Protein AF-A0A923YN97-F1 (afdb_monomer_lite)

Foldseek 3Di:
DDDFFFDPVQLVVCLVAPPPHDDDTDTDCLPPPCLDLVVVLVLLVPDDPVQKDKAAQPDPDPDDPVRTDDQPDDPSVCSVCQQPSNMKIKRWQSCVPPVVVVVLCSNVVSNCVSCCVPPHDPPDSIDMDIGHYPPRDDDDDDDPDRDDDDDRDDDDDDDDD

Sequence (161 aa):
MGPQVFTPDAQTALAEAYPATAIRLTHRLTSHPLLDLDALVGLAATLPAEAVEYNPGKLPIGIAPADVPAPELGVAETIRSIEHAGAWMVLKRIESHPDYAQLLDAILDEIAAIVTPRTGAMLRREGFIFISSPGSVTPFHFDPEHNILLQVRGTKTMTVF

Structure (mmCIF, N/CA/C/O backbone):
data_AF-A0A923YN97-F1
#
_entry.id   AF-A0A923YN97-F1
#
loop_
_atom_site.group_PDB
_atom_site.id
_atom_site.type_symbol
_atom_site.label_atom_id
_atom_site.label_alt_id
_atom_site.label_comp_id
_atom_site.label_asym_id
_atom_site.label_entity_id
_atom_site.label_seq_id
_atom_site.pdbx_PDB_ins_code
_atom_site.Cartn_x
_atom_site.Cartn_y
_atom_site.Cartn_z
_atom_site.occupancy
_atom_site.B_iso_or_equiv
_atom_site.auth_seq_id
_atom_site.auth_comp_id
_atom_site.auth_asym_id
_atom_site.auth_atom_id
_atom_site.pdbx_PDB_model_num
ATOM 1 N N . MET A 1 1 ? -4.309 -20.180 10.151 1.00 45.50 1 MET A N 1
ATOM 2 C CA . MET A 1 1 ? -4.100 -18.871 10.802 1.00 45.50 1 MET A CA 1
ATOM 3 C C . MET A 1 1 ? -2.674 -18.450 10.512 1.00 45.50 1 MET A C 1
ATOM 5 O O . MET A 1 1 ? -1.766 -19.172 10.905 1.00 45.50 1 MET A O 1
ATOM 9 N N . GLY A 1 2 ? -2.493 -17.386 9.728 1.00 61.03 2 GLY A N 1
ATOM 10 C CA . GLY A 1 2 ? -1.172 -16.802 9.479 1.00 61.03 2 GLY A CA 1
ATOM 11 C C . GLY A 1 2 ? -0.631 -16.082 10.723 1.00 61.03 2 GLY A C 1
ATOM 12 O O . GLY A 1 2 ? -1.359 -15.946 11.709 1.00 61.03 2 GLY A O 1
ATOM 13 N N . PRO A 1 3 ? 0.642 -15.656 10.713 1.00 75.44 3 PRO A N 1
ATOM 14 C CA . PRO A 1 3 ? 1.207 -14.859 11.796 1.00 75.44 3 PRO A CA 1
ATOM 15 C C . PRO A 1 3 ? 0.487 -13.509 11.916 1.00 75.44 3 PRO A C 1
ATOM 17 O O . PRO A 1 3 ? 0.133 -12.904 10.908 1.00 75.44 3 PRO A O 1
ATOM 20 N N . GLN A 1 4 ? 0.312 -13.035 13.152 1.00 88.94 4 GLN A N 1
ATOM 21 C CA . GLN A 1 4 ? -0.336 -11.756 13.447 1.00 88.94 4 GLN A CA 1
ATOM 22 C C . GLN A 1 4 ? 0.433 -10.578 12.822 1.00 88.94 4 GLN A C 1
ATOM 24 O O . GLN A 1 4 ? 1.620 -10.371 13.115 1.00 88.94 4 GLN A O 1
ATOM 29 N N . VAL A 1 5 ? -0.258 -9.782 12.012 1.00 95.50 5 VAL A N 1
ATOM 30 C CA . VAL A 1 5 ? 0.254 -8.631 11.271 1.0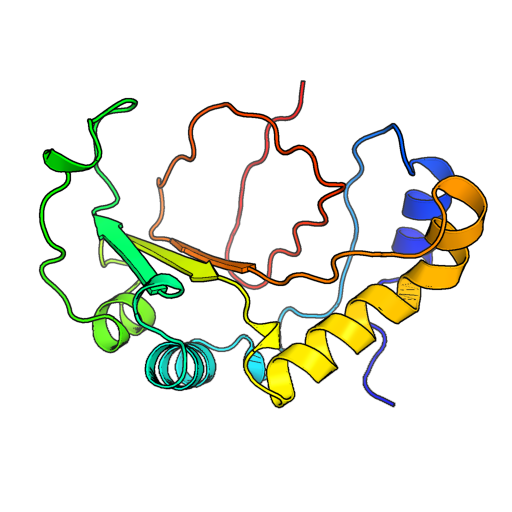0 95.50 5 VAL A CA 1
ATOM 31 C C . VAL A 1 5 ? 0.593 -7.486 12.210 1.00 95.50 5 VAL A C 1
ATOM 33 O O . VAL A 1 5 ? 1.738 -7.032 12.201 1.00 95.50 5 VAL A O 1
ATOM 36 N N . PHE A 1 6 ? -0.355 -7.028 13.026 1.00 97.19 6 PHE A N 1
ATOM 37 C CA . PHE A 1 6 ? -0.149 -5.903 13.938 1.00 97.19 6 PHE A CA 1
ATOM 38 C C . PHE A 1 6 ? 0.396 -6.376 15.288 1.00 97.19 6 PHE A C 1
ATOM 40 O O . PHE A 1 6 ? 0.041 -7.437 15.803 1.00 97.19 6 PHE A O 1
ATOM 47 N N . THR A 1 7 ? 1.294 -5.600 15.897 1.00 96.50 7 THR A N 1
ATOM 48 C CA . THR A 1 7 ? 1.705 -5.876 17.282 1.00 96.50 7 THR A CA 1
ATOM 49 C C . THR A 1 7 ? 0.568 -5.521 18.253 1.00 96.50 7 THR A C 1
ATOM 51 O O . THR A 1 7 ? -0.255 -4.664 17.928 1.00 96.50 7 THR A O 1
ATOM 54 N N . PRO A 1 8 ? 0.514 -6.123 19.458 1.00 96.12 8 PRO A N 1
ATOM 55 C CA . PRO A 1 8 ? -0.447 -5.710 20.484 1.00 96.12 8 PRO A CA 1
ATOM 56 C C . PRO A 1 8 ? -0.405 -4.200 20.766 1.00 96.12 8 PRO A C 1
ATOM 58 O O . PRO A 1 8 ? -1.445 -3.551 20.767 1.00 96.12 8 PRO A O 1
ATOM 61 N N . ASP A 1 9 ? 0.794 -3.620 20.881 1.00 97.31 9 ASP A N 1
ATOM 62 C CA . ASP A 1 9 ? 0.963 -2.175 21.090 1.00 97.31 9 ASP A CA 1
ATOM 63 C C . ASP A 1 9 ? 0.426 -1.342 19.917 1.00 97.31 9 ASP A C 1
ATOM 65 O O . ASP A 1 9 ? -0.143 -0.274 20.130 1.00 97.31 9 ASP A O 1
ATOM 69 N N . ALA A 1 10 ? 0.552 -1.831 18.677 1.00 97.62 10 ALA A N 1
ATOM 70 C CA . ALA A 1 10 ? -0.018 -1.161 17.511 1.00 97.62 10 ALA A CA 1
ATOM 71 C C . ALA A 1 10 ? -1.553 -1.187 17.535 1.00 97.62 10 ALA A C 1
ATOM 73 O O . ALA A 1 10 ? -2.178 -0.186 17.195 1.00 97.62 10 ALA A O 1
ATOM 74 N N . GLN A 1 11 ? -2.168 -2.292 17.967 1.00 97.56 11 GLN A N 1
ATOM 75 C CA . GLN A 1 11 ? -3.624 -2.365 18.127 1.00 97.56 11 GLN A CA 1
ATOM 76 C C . GLN A 1 11 ? -4.122 -1.429 19.238 1.00 97.56 11 GLN A C 1
ATOM 78 O O . GLN A 1 11 ? -5.117 -0.733 19.042 1.00 97.56 11 GLN A O 1
ATOM 83 N N . THR A 1 12 ? -3.406 -1.341 20.363 1.00 97.88 12 THR A N 1
ATOM 84 C CA . THR A 1 12 ? -3.706 -0.373 21.431 1.00 97.88 12 THR A CA 1
ATOM 85 C C . THR A 1 12 ? -3.613 1.065 20.918 1.00 97.88 12 THR A C 1
ATOM 87 O O . THR A 1 12 ? -4.573 1.821 21.045 1.00 97.88 12 THR A O 1
ATOM 90 N N . ALA A 1 13 ? -2.510 1.424 20.252 1.00 97.69 13 ALA A N 1
ATOM 91 C CA . ALA A 1 13 ? -2.320 2.761 19.687 1.00 97.69 13 ALA A CA 1
ATOM 92 C C . ALA A 1 13 ? -3.392 3.112 18.639 1.00 97.69 13 ALA A C 1
ATOM 94 O O . ALA A 1 13 ? -3.898 4.234 18.609 1.00 97.69 13 ALA A O 1
ATOM 95 N N . LEU A 1 14 ? -3.788 2.145 17.801 1.00 97.88 14 LEU A N 1
ATOM 96 C CA . LEU A 1 14 ? -4.881 2.327 16.848 1.00 97.88 14 LEU A CA 1
ATOM 97 C C . LEU A 1 14 ? -6.216 2.576 17.562 1.00 97.88 14 LEU A C 1
ATOM 99 O O . LEU A 1 14 ? -6.975 3.445 17.143 1.00 97.88 14 LEU A O 1
ATOM 103 N N . ALA A 1 15 ? -6.510 1.844 18.639 1.00 97.75 15 ALA A N 1
ATOM 104 C CA . ALA A 1 15 ? -7.752 2.002 19.390 1.00 97.75 15 ALA A CA 1
ATOM 105 C C . ALA A 1 15 ? -7.892 3.377 20.063 1.00 97.75 15 ALA A C 1
ATOM 107 O O . ALA A 1 15 ? -9.020 3.851 20.231 1.00 97.75 15 ALA A O 1
ATOM 108 N N . GLU A 1 16 ? -6.774 4.006 20.425 1.00 97.25 16 GLU A N 1
ATOM 109 C CA . GLU A 1 16 ? -6.729 5.358 20.991 1.00 97.25 16 GLU A CA 1
ATOM 110 C C . GLU A 1 16 ? -6.855 6.453 19.919 1.00 97.25 16 GLU A C 1
ATOM 112 O O . GLU A 1 16 ? -7.499 7.472 20.159 1.00 97.25 16 GLU A O 1
ATOM 117 N N . ALA A 1 17 ? -6.267 6.248 18.736 1.00 96.88 17 ALA A N 1
ATOM 118 C CA . ALA A 1 17 ? -6.173 7.273 17.694 1.00 96.88 17 ALA A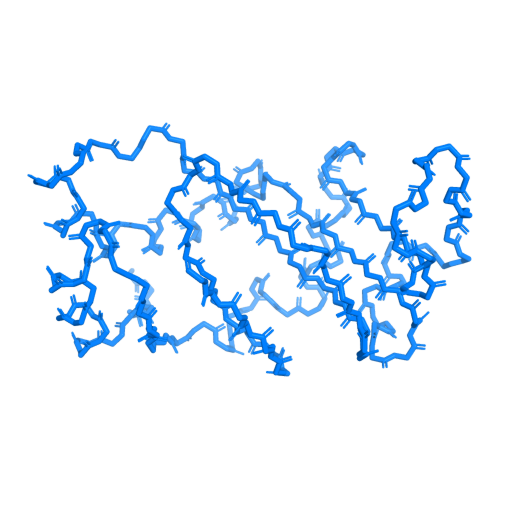 CA 1
ATOM 119 C C . ALA A 1 17 ? -7.330 7.256 16.674 1.00 96.88 17 ALA A C 1
ATOM 121 O O . ALA A 1 17 ? -7.703 8.299 16.130 1.00 96.88 17 ALA A O 1
ATOM 122 N N . TYR A 1 18 ? -7.902 6.083 16.389 1.00 96.75 18 TYR A N 1
ATOM 123 C CA . TYR A 1 18 ? -8.933 5.924 15.364 1.00 96.75 18 TYR A CA 1
ATOM 124 C C . TYR A 1 18 ? -10.280 6.539 15.799 1.00 96.75 18 TYR A C 1
ATOM 126 O O . TYR A 1 18 ? -10.715 6.295 16.928 1.00 96.75 18 TYR A O 1
ATOM 134 N N . PRO A 1 19 ? -11.011 7.255 14.917 1.00 95.38 19 PRO A N 1
ATOM 135 C CA . PRO A 1 19 ? -10.725 7.481 13.492 1.00 95.38 19 PRO A CA 1
ATOM 136 C C . PRO A 1 19 ? -10.005 8.801 13.159 1.00 95.38 19 PRO A C 1
ATOM 138 O O . PRO A 1 19 ? -9.713 9.044 11.994 1.00 95.38 19 PRO A O 1
ATOM 141 N N . ALA A 1 20 ? -9.768 9.679 14.135 1.00 93.12 20 ALA A N 1
ATOM 142 C CA . ALA A 1 20 ? -9.520 11.099 13.865 1.00 93.12 20 ALA A CA 1
ATOM 143 C C . ALA A 1 20 ? -8.045 11.532 13.910 1.00 93.12 20 ALA A C 1
ATOM 145 O O . ALA A 1 20 ? -7.729 12.634 13.466 1.00 93.12 20 ALA A O 1
ATOM 146 N N . THR A 1 21 ? -7.149 10.701 14.447 1.00 95.44 21 THR A N 1
ATOM 147 C CA . THR A 1 21 ? -5.750 11.080 14.687 1.00 95.44 21 THR A CA 1
ATOM 148 C C . THR A 1 21 ? -4.797 10.173 13.916 1.00 95.44 21 THR A C 1
ATOM 150 O O . THR A 1 21 ? -4.890 8.948 13.988 1.00 95.44 21 THR A O 1
ATOM 153 N N . ALA A 1 22 ? -3.835 10.770 13.208 1.00 95.19 22 ALA A N 1
ATOM 154 C CA . ALA A 1 22 ? -2.768 10.023 12.550 1.00 95.19 22 ALA A CA 1
ATOM 155 C C . ALA A 1 22 ? -1.797 9.427 13.583 1.00 95.19 22 ALA A C 1
ATOM 157 O O . ALA A 1 22 ? -1.329 10.119 14.488 1.00 95.19 22 ALA A O 1
ATOM 158 N N . ILE A 1 23 ? -1.457 8.146 13.427 1.00 96.25 23 ILE A N 1
ATOM 159 C CA . ILE A 1 23 ? -0.540 7.430 14.319 1.00 96.25 23 ILE A CA 1
ATOM 160 C C . ILE A 1 23 ? 0.353 6.476 13.524 1.00 96.25 23 ILE A C 1
ATOM 162 O O . ILE A 1 23 ? -0.025 5.980 12.462 1.00 96.25 23 ILE A O 1
ATOM 166 N N . ARG A 1 24 ? 1.551 6.195 14.043 1.00 96.06 24 ARG A N 1
ATOM 167 C CA . ARG A 1 24 ? 2.443 5.181 13.475 1.00 96.06 24 ARG A CA 1
ATOM 168 C C . ARG A 1 24 ? 2.121 3.812 14.067 1.00 96.06 24 ARG A C 1
ATOM 170 O O . ARG A 1 24 ? 2.167 3.639 15.280 1.00 96.06 24 ARG A O 1
ATOM 177 N N . LEU A 1 25 ? 1.880 2.832 13.202 1.00 96.38 25 LEU A N 1
ATOM 178 C CA . LEU A 1 25 ? 1.645 1.441 13.592 1.00 96.38 25 LEU A CA 1
ATOM 179 C C . LEU A 1 25 ? 2.887 0.581 13.332 1.00 96.38 25 LEU A C 1
ATOM 181 O O . LEU A 1 25 ? 3.630 0.809 12.376 1.00 96.38 25 LEU A O 1
ATOM 185 N N . THR A 1 26 ? 3.097 -0.430 14.176 1.00 96.81 26 THR A N 1
ATOM 186 C CA . THR A 1 26 ? 4.137 -1.451 13.979 1.00 96.81 26 THR A CA 1
ATOM 187 C C . THR A 1 26 ? 3.495 -2.728 13.436 1.00 96.81 26 THR A C 1
ATOM 189 O O . THR A 1 26 ? 2.504 -3.202 13.993 1.00 96.81 26 THR A O 1
ATOM 192 N N . HIS A 1 27 ? 4.060 -3.298 12.367 1.00 96.94 27 HIS A N 1
ATOM 193 C CA . HIS A 1 27 ? 3.540 -4.501 11.707 1.00 96.94 27 HIS A CA 1
ATOM 194 C C . HIS A 1 27 ? 4.652 -5.506 11.352 1.00 96.94 27 HIS A C 1
ATOM 196 O O . HIS A 1 27 ? 5.836 -5.181 11.419 1.00 96.94 27 HIS A O 1
ATOM 202 N N . ARG A 1 28 ? 4.271 -6.734 10.967 1.00 95.94 28 ARG A N 1
ATOM 203 C CA . ARG A 1 28 ? 5.181 -7.872 10.704 1.00 95.94 28 ARG A CA 1
ATOM 204 C C . ARG A 1 28 ? 5.177 -8.382 9.252 1.00 95.94 28 ARG A C 1
ATOM 206 O O . ARG A 1 28 ? 5.555 -9.517 8.992 1.00 95.94 28 ARG A O 1
ATOM 213 N N . LEU A 1 29 ? 4.756 -7.551 8.296 1.00 94.88 29 LEU A N 1
ATOM 214 C CA . LEU A 1 29 ? 4.627 -7.939 6.873 1.00 94.88 29 LEU A CA 1
ATOM 215 C C . LEU A 1 29 ? 5.935 -7.880 6.067 1.00 94.88 29 LEU A C 1
ATOM 217 O O . LEU A 1 29 ? 5.928 -8.222 4.890 1.00 94.88 29 LEU A O 1
ATOM 221 N N . THR A 1 30 ? 7.052 -7.457 6.664 1.00 91.94 30 THR A N 1
ATOM 222 C CA . THR A 1 30 ? 8.318 -7.172 5.954 1.00 91.94 30 THR A CA 1
ATOM 223 C C . THR A 1 30 ? 8.932 -8.371 5.223 1.00 91.94 30 THR A C 1
ATOM 225 O O . THR A 1 30 ? 9.840 -8.186 4.422 1.00 91.94 30 THR A O 1
ATOM 228 N N . SER A 1 31 ? 8.474 -9.593 5.503 1.00 90.31 31 SER A N 1
ATOM 229 C CA . SER A 1 31 ? 8.953 -10.836 4.876 1.00 90.31 31 SER A CA 1
ATOM 230 C C . SER A 1 31 ? 7.805 -11.689 4.327 1.00 90.31 31 SER A C 1
ATOM 232 O O . SER A 1 31 ? 7.908 -12.912 4.271 1.00 90.31 31 SER A O 1
ATOM 234 N N . HIS A 1 32 ? 6.668 -11.065 4.004 1.00 95.81 32 HIS A N 1
ATOM 235 C CA . HIS A 1 32 ? 5.524 -11.787 3.462 1.00 95.81 32 HIS A CA 1
ATOM 236 C C . HIS A 1 32 ? 5.786 -12.177 1.993 1.00 95.81 32 HIS A C 1
ATOM 238 O O . HIS A 1 32 ? 5.991 -11.272 1.186 1.00 95.81 32 HIS A O 1
ATOM 244 N N . PRO A 1 33 ? 5.694 -13.464 1.598 1.00 96.25 33 PRO A N 1
ATOM 245 C CA . PRO A 1 33 ? 6.066 -13.914 0.249 1.00 96.25 33 PRO A CA 1
ATOM 246 C C . PRO A 1 33 ? 5.304 -13.224 -0.891 1.00 96.25 33 PRO A C 1
ATOM 248 O O . PRO A 1 33 ? 5.866 -12.952 -1.943 1.00 96.25 33 PRO A O 1
ATOM 251 N N . LEU A 1 34 ? 4.026 -12.880 -0.678 1.00 97.25 34 LEU A N 1
ATOM 252 C CA . LEU A 1 34 ? 3.232 -12.124 -1.663 1.00 97.25 34 LEU A CA 1
ATOM 253 C C . LEU A 1 34 ? 3.711 -10.673 -1.868 1.00 97.25 34 LEU A C 1
ATOM 255 O O . LEU A 1 34 ? 3.268 -10.008 -2.799 1.00 97.25 34 LEU A O 1
ATOM 259 N N . LEU A 1 35 ? 4.572 -10.155 -0.994 1.00 97.00 35 LEU A N 1
ATOM 260 C CA . LEU A 1 35 ? 5.081 -8.782 -1.053 1.00 97.00 35 LEU A CA 1
ATOM 261 C C . LEU A 1 35 ? 6.541 -8.724 -1.534 1.00 97.00 35 LEU A C 1
ATOM 263 O O . LEU A 1 35 ? 7.112 -7.635 -1.612 1.00 97.00 35 LEU A O 1
ATOM 267 N N . ASP A 1 36 ? 7.132 -9.868 -1.891 1.00 95.88 36 ASP A N 1
ATOM 268 C CA . ASP A 1 36 ? 8.431 -9.926 -2.556 1.00 95.88 36 ASP A CA 1
ATOM 269 C C . ASP A 1 36 ? 8.316 -9.520 -4.030 1.00 95.88 36 ASP A C 1
ATOM 271 O O . ASP A 1 36 ? 7.307 -9.772 -4.689 1.00 95.88 36 ASP A O 1
ATOM 275 N N . LEU A 1 37 ? 9.380 -8.926 -4.581 1.00 95.69 37 LEU A N 1
ATOM 276 C CA . LEU A 1 37 ? 9.368 -8.370 -5.943 1.00 95.69 37 LEU A CA 1
ATOM 277 C C . LEU A 1 37 ? 8.951 -9.397 -7.008 1.00 95.69 37 LEU A C 1
ATOM 279 O O . LEU A 1 37 ? 8.213 -9.046 -7.923 1.00 95.69 37 LEU A O 1
ATOM 283 N N . ASP A 1 38 ? 9.371 -10.659 -6.878 1.00 96.25 38 ASP A N 1
ATOM 284 C CA . ASP A 1 38 ? 8.980 -11.730 -7.804 1.00 96.25 38 ASP A CA 1
ATOM 285 C C . ASP A 1 38 ? 7.473 -12.009 -7.789 1.00 96.25 38 ASP A C 1
ATOM 287 O O . ASP A 1 38 ? 6.862 -12.150 -8.851 1.00 96.25 38 ASP A O 1
ATOM 291 N N . ALA A 1 39 ? 6.858 -12.037 -6.604 1.00 97.88 39 ALA A N 1
ATOM 292 C CA . ALA A 1 39 ? 5.415 -12.203 -6.476 1.00 97.88 39 ALA A CA 1
ATOM 293 C C . ALA A 1 39 ? 4.670 -10.995 -7.055 1.00 97.88 39 ALA A C 1
ATOM 295 O O . ALA A 1 39 ? 3.666 -11.165 -7.742 1.00 97.88 39 ALA A O 1
ATOM 296 N N . LEU A 1 40 ? 5.205 -9.785 -6.868 1.00 98.06 40 LEU A N 1
ATOM 297 C CA . LEU A 1 40 ? 4.625 -8.558 -7.417 1.00 98.06 40 LEU A CA 1
ATOM 298 C C . LEU A 1 40 ? 4.702 -8.499 -8.948 1.00 98.06 40 LEU A C 1
ATOM 300 O O . LEU A 1 40 ? 3.779 -7.984 -9.574 1.00 98.06 40 LEU A O 1
ATOM 304 N N . VAL A 1 41 ? 5.744 -9.072 -9.565 1.00 98.00 41 VAL A N 1
ATOM 305 C CA . VAL A 1 41 ? 5.781 -9.288 -11.023 1.00 98.00 41 VAL A CA 1
ATOM 306 C C . VAL A 1 41 ? 4.647 -10.219 -11.458 1.00 98.00 41 VAL A C 1
ATOM 308 O O . VAL A 1 41 ? 3.960 -9.925 -12.435 1.00 98.00 41 VAL A O 1
ATOM 311 N N . GLY A 1 42 ? 4.438 -11.321 -10.730 1.00 97.81 42 GLY A N 1
ATOM 312 C CA . GLY A 1 42 ? 3.341 -12.256 -10.987 1.00 97.81 42 GLY A CA 1
ATOM 313 C C . GLY A 1 42 ? 1.972 -11.588 -10.869 1.00 97.81 42 GLY A C 1
ATOM 314 O O . GLY A 1 42 ? 1.169 -11.672 -11.794 1.00 97.81 42 GLY A O 1
ATOM 315 N N . LEU A 1 43 ? 1.741 -10.845 -9.783 1.00 98.44 43 LEU A N 1
ATOM 316 C CA . LEU A 1 43 ? 0.516 -10.077 -9.574 1.00 98.44 43 LEU A CA 1
ATOM 317 C C . LEU A 1 43 ? 0.269 -9.103 -10.729 1.00 98.44 43 LEU A C 1
ATOM 319 O O . LEU A 1 43 ? -0.808 -9.117 -11.321 1.00 98.44 43 LEU A O 1
ATOM 323 N N . ALA A 1 44 ? 1.266 -8.296 -11.092 1.00 97.50 44 ALA A N 1
ATOM 324 C CA . ALA A 1 44 ? 1.118 -7.294 -12.142 1.00 97.50 44 ALA A CA 1
ATOM 325 C C . ALA A 1 44 ? 0.753 -7.900 -13.511 1.00 97.50 44 ALA A C 1
ATOM 327 O O . ALA A 1 44 ? 0.078 -7.249 -14.300 1.00 97.50 44 ALA A O 1
ATOM 328 N N . ALA A 1 45 ? 1.149 -9.148 -13.784 1.00 96.31 45 ALA A N 1
ATOM 329 C CA . ALA A 1 45 ? 0.776 -9.860 -15.009 1.00 96.31 45 ALA A CA 1
ATOM 330 C C . ALA A 1 45 ? -0.680 -10.369 -15.020 1.00 96.31 45 ALA A C 1
ATOM 332 O O . ALA A 1 45 ? -1.203 -10.694 -16.084 1.00 96.31 45 ALA A O 1
ATOM 333 N N . THR A 1 46 ? -1.318 -10.473 -13.852 1.00 96.88 46 THR A N 1
ATOM 334 C CA . THR A 1 46 ? -2.703 -10.963 -13.705 1.00 96.88 46 THR A CA 1
ATOM 335 C C . THR A 1 46 ? -3.732 -9.846 -13.581 1.00 96.88 46 THR A C 1
ATOM 337 O O . THR A 1 46 ? -4.910 -10.066 -13.862 1.00 96.88 46 THR A O 1
ATOM 340 N N . LEU A 1 47 ? -3.302 -8.659 -13.149 1.00 97.12 47 LEU A N 1
ATOM 341 C CA . LEU A 1 47 ? -4.178 -7.508 -12.982 1.00 97.12 47 LEU A CA 1
ATOM 342 C C . LEU A 1 47 ? -4.618 -6.946 -14.343 1.00 97.12 47 LEU A C 1
ATOM 344 O O . LEU A 1 47 ? -3.860 -7.001 -15.316 1.00 97.12 47 LEU A O 1
ATOM 348 N N . PRO A 1 48 ? -5.831 -6.371 -14.425 1.00 95.19 48 PRO A N 1
ATOM 349 C CA . PRO A 1 48 ? -6.249 -5.651 -15.617 1.00 95.19 48 PRO A CA 1
ATOM 350 C C . PRO A 1 48 ? -5.359 -4.416 -15.827 1.00 95.19 48 PRO A C 1
ATOM 352 O O . PRO A 1 48 ? -4.824 -3.849 -14.871 1.00 95.19 48 PRO A O 1
ATOM 355 N N . ALA A 1 49 ? -5.189 -3.991 -17.080 1.00 92.44 49 ALA A N 1
ATOM 356 C CA . ALA A 1 49 ? -4.216 -2.958 -17.441 1.00 92.44 49 ALA A CA 1
ATOM 357 C C . ALA A 1 49 ? -4.462 -1.626 -16.710 1.00 92.44 49 ALA A C 1
ATOM 359 O O . ALA A 1 49 ? -3.518 -0.966 -16.289 1.00 92.44 49 ALA A O 1
ATOM 360 N N . GLU A 1 50 ? -5.723 -1.255 -16.488 1.00 93.38 50 GLU A N 1
ATOM 361 C CA . GLU A 1 50 ? -6.122 -0.054 -15.749 1.00 93.38 50 GLU A CA 1
ATOM 362 C C . GLU A 1 50 ? -5.752 -0.080 -14.254 1.00 93.38 50 GLU A C 1
ATOM 364 O O . GLU A 1 50 ? -5.711 0.968 -13.605 1.00 93.38 50 GLU A O 1
ATOM 369 N N . ALA A 1 51 ? -5.473 -1.263 -13.701 1.00 96.00 51 ALA A N 1
ATOM 370 C CA . ALA A 1 51 ? -5.039 -1.444 -12.321 1.00 96.00 51 ALA A CA 1
ATOM 371 C C . ALA A 1 51 ? -3.508 -1.433 -12.168 1.00 96.00 51 ALA A C 1
ATOM 373 O O . ALA A 1 51 ? -3.014 -1.434 -11.039 1.00 96.00 51 ALA A O 1
ATOM 374 N N . VAL A 1 52 ? -2.756 -1.394 -13.273 1.00 95.94 52 VAL A N 1
ATOM 375 C CA . VAL A 1 52 ? -1.289 -1.345 -13.279 1.00 95.94 52 VAL A CA 1
ATOM 376 C C . VAL A 1 52 ? -0.840 0.005 -13.823 1.00 95.94 52 VAL A C 1
ATOM 378 O O . VAL A 1 52 ? -0.786 0.234 -15.028 1.00 95.94 52 VAL A O 1
ATOM 381 N N . GLU A 1 53 ? -0.493 0.913 -12.918 1.00 92.19 53 GLU A N 1
ATOM 382 C CA . GLU A 1 53 ? 0.025 2.230 -13.277 1.00 92.19 53 GLU A CA 1
ATOM 383 C C . GLU A 1 53 ? 1.526 2.277 -13.032 1.00 92.19 53 GLU A C 1
ATOM 385 O O . GLU A 1 53 ? 1.975 1.956 -11.938 1.00 92.19 53 GLU A O 1
ATOM 390 N N . TYR A 1 54 ? 2.307 2.700 -14.021 1.00 90.50 54 TYR A N 1
ATOM 391 C CA . TYR A 1 54 ? 3.754 2.833 -13.900 1.00 90.50 54 TYR A CA 1
ATOM 392 C C . TYR A 1 54 ? 4.231 4.006 -14.744 1.00 90.50 54 TYR A C 1
ATOM 394 O O . TYR A 1 54 ? 3.812 4.166 -15.886 1.00 90.50 54 TYR A O 1
ATOM 402 N N . ASN A 1 55 ? 5.086 4.842 -14.163 1.00 87.38 55 ASN A N 1
ATOM 403 C CA . ASN A 1 55 ? 5.540 6.082 -14.778 1.00 87.38 55 ASN A CA 1
ATOM 404 C C . ASN A 1 55 ? 6.993 6.384 -14.383 1.00 87.38 55 ASN A C 1
ATOM 406 O O . ASN A 1 55 ? 7.463 5.942 -13.326 1.00 87.38 55 ASN A O 1
ATOM 410 N N . PRO A 1 56 ? 7.711 7.192 -15.177 1.00 86.31 56 PRO A N 1
ATOM 411 C CA . PRO A 1 56 ? 8.991 7.750 -14.762 1.00 86.31 56 PRO A CA 1
ATOM 412 C C . PRO A 1 56 ? 8.872 8.569 -13.466 1.00 86.31 56 PRO A C 1
ATOM 414 O O . PRO A 1 56 ? 7.860 9.207 -13.184 1.00 86.31 56 PRO A O 1
ATOM 417 N N . GLY A 1 57 ? 9.921 8.549 -12.649 1.00 80.38 57 GLY A N 1
ATOM 418 C CA . GLY A 1 57 ? 9.941 9.127 -11.303 1.00 80.38 57 GLY A CA 1
ATOM 419 C C . GLY A 1 57 ? 10.381 10.583 -11.234 1.00 80.38 57 GLY A C 1
ATOM 420 O O . GLY A 1 57 ? 10.026 11.284 -10.290 1.00 80.38 57 GLY A O 1
ATOM 421 N N . LYS A 1 58 ? 11.122 11.069 -12.235 1.00 78.62 58 LYS A N 1
ATOM 422 C CA . LYS A 1 58 ? 11.536 12.476 -12.333 1.00 78.62 58 LYS A CA 1
ATOM 423 C C . LYS A 1 58 ? 10.578 13.250 -13.230 1.00 78.62 58 LYS A C 1
ATOM 425 O O . LYS A 1 58 ? 10.929 13.617 -14.347 1.00 78.62 58 LYS A O 1
ATOM 430 N N . LEU A 1 59 ? 9.372 13.488 -12.726 1.00 79.31 59 LEU A N 1
ATOM 431 C CA . LEU A 1 59 ? 8.369 14.300 -13.409 1.00 79.31 59 LEU A CA 1
ATOM 432 C C . LEU A 1 59 ? 8.156 15.629 -12.672 1.00 79.31 59 LEU A C 1
ATOM 434 O O . LEU A 1 59 ? 8.206 15.655 -11.438 1.00 79.31 59 LEU A O 1
ATOM 438 N N . PRO A 1 60 ? 7.923 16.741 -13.394 1.00 78.00 60 PRO A N 1
ATOM 439 C CA . PRO A 1 60 ? 7.475 17.985 -12.786 1.00 78.00 60 PRO A CA 1
ATOM 440 C C . PRO A 1 60 ? 6.205 17.773 -11.956 1.00 78.00 60 PRO A C 1
ATOM 442 O O . PRO A 1 60 ? 5.276 17.083 -12.379 1.00 78.00 60 PRO A O 1
ATOM 445 N N . ILE A 1 61 ? 6.140 18.410 -10.786 1.00 75.81 61 ILE A N 1
ATOM 446 C CA . ILE A 1 61 ? 4.915 18.431 -9.982 1.00 75.81 61 ILE A CA 1
ATOM 447 C C . ILE A 1 61 ? 3.827 19.147 -10.793 1.00 75.81 61 ILE A C 1
ATOM 449 O O . ILE A 1 61 ? 4.036 20.272 -11.243 1.00 75.81 61 ILE A O 1
ATOM 453 N N . GLY A 1 62 ? 2.673 18.501 -10.963 1.00 77.44 62 GLY A N 1
ATOM 454 C CA . GLY A 1 62 ? 1.545 19.058 -11.716 1.00 77.44 62 GLY A CA 1
ATOM 455 C C . GLY A 1 62 ? 1.623 18.868 -13.232 1.00 77.44 62 GLY A C 1
ATOM 456 O O . GLY A 1 62 ? 0.862 19.516 -13.946 1.00 77.44 62 GLY A O 1
ATOM 457 N N . ILE A 1 63 ? 2.513 17.999 -13.732 1.00 82.38 63 ILE A N 1
ATOM 458 C CA . ILE A 1 63 ? 2.484 17.574 -15.138 1.00 82.38 63 ILE A CA 1
ATOM 459 C C . ILE A 1 63 ? 1.092 17.035 -15.505 1.00 82.38 63 ILE A C 1
ATOM 461 O O . ILE A 1 63 ? 0.475 16.305 -14.723 1.00 82.38 63 ILE A O 1
ATOM 465 N N . ALA A 1 64 ? 0.579 17.405 -16.681 1.00 81.50 64 ALA A N 1
ATOM 466 C CA . ALA A 1 64 ? -0.694 16.874 -17.146 1.00 81.50 64 ALA A CA 1
ATOM 467 C C . ALA A 1 64 ? -0.540 15.379 -17.480 1.00 81.50 64 ALA A C 1
ATOM 469 O O . ALA A 1 64 ? 0.487 14.994 -18.040 1.00 81.50 64 ALA A O 1
ATOM 470 N N . PRO A 1 65 ? -1.552 14.527 -17.219 1.00 78.69 65 PRO A N 1
ATOM 471 C CA . PRO A 1 65 ? -1.466 13.096 -17.523 1.00 78.69 65 PRO A CA 1
ATOM 472 C C . PRO A 1 65 ? -1.099 12.787 -18.983 1.00 78.69 65 PRO A C 1
ATOM 474 O O . PRO A 1 65 ? -0.398 11.818 -19.245 1.00 78.69 65 PRO A O 1
ATOM 477 N N . ALA A 1 66 ? -1.533 13.630 -19.926 1.00 83.12 66 ALA A N 1
ATOM 478 C CA . ALA A 1 66 ? -1.227 13.487 -21.351 1.00 83.12 66 ALA A CA 1
ATOM 479 C C . ALA A 1 66 ? 0.244 13.776 -21.710 1.00 83.12 66 ALA A C 1
ATOM 481 O O . ALA A 1 66 ? 0.703 13.341 -22.762 1.00 83.12 66 ALA A O 1
ATOM 482 N N . ASP A 1 67 ? 0.969 14.487 -20.842 1.00 84.31 67 ASP A N 1
ATOM 483 C CA . ASP A 1 67 ? 2.366 14.879 -21.050 1.00 84.31 67 ASP A CA 1
ATOM 484 C C . ASP A 1 67 ? 3.346 13.930 -20.339 1.00 84.31 67 ASP A C 1
ATOM 486 O O . ASP A 1 67 ? 4.563 14.110 -20.426 1.00 84.31 67 ASP A O 1
ATOM 490 N N . VAL A 1 68 ? 2.840 12.918 -19.621 1.00 82.31 68 VAL A N 1
ATOM 491 C CA . VAL A 1 68 ? 3.682 11.921 -18.957 1.00 82.31 68 VAL A CA 1
ATOM 492 C C . VAL A 1 68 ? 4.317 11.014 -20.020 1.00 82.31 68 VAL A C 1
ATOM 494 O O . VAL A 1 68 ? 3.595 10.352 -20.769 1.00 82.31 68 VAL A O 1
ATOM 497 N N . PRO A 1 69 ? 5.659 10.966 -20.120 1.00 83.88 69 PRO A N 1
ATOM 498 C CA . PRO A 1 69 ? 6.328 10.116 -21.092 1.00 83.88 69 PRO A CA 1
ATOM 499 C C . PRO A 1 69 ? 6.070 8.638 -20.800 1.00 83.88 69 PRO A C 1
ATOM 501 O O . PRO A 1 69 ? 6.015 8.215 -19.642 1.00 83.88 69 PRO A O 1
ATOM 504 N N . ALA A 1 70 ? 5.967 7.850 -21.870 1.00 80.31 70 ALA A N 1
ATOM 505 C CA . ALA A 1 70 ? 5.851 6.407 -21.755 1.00 80.31 70 ALA A CA 1
ATOM 506 C C . ALA A 1 70 ? 7.085 5.826 -21.032 1.00 80.31 70 ALA A C 1
ATOM 508 O O . ALA A 1 70 ? 8.209 6.268 -21.291 1.00 80.31 70 ALA A O 1
ATOM 509 N N . PRO A 1 71 ? 6.904 4.835 -20.149 1.00 80.12 71 PRO A N 1
ATOM 510 C CA . PRO A 1 71 ? 8.018 4.145 -19.513 1.00 80.12 71 PRO A CA 1
ATOM 511 C C . PRO A 1 71 ? 8.924 3.449 -20.536 1.00 80.12 71 PRO A C 1
ATOM 513 O O . PRO A 1 71 ? 8.447 2.836 -21.490 1.00 80.12 71 PRO A O 1
ATOM 516 N N . GLU A 1 72 ? 10.239 3.506 -20.316 1.00 79.31 72 GLU A N 1
ATOM 517 C CA . GLU A 1 72 ? 11.226 2.838 -21.180 1.00 79.31 72 GLU A CA 1
ATOM 518 C C . GLU A 1 72 ? 11.285 1.321 -20.938 1.00 79.31 72 GLU A C 1
ATOM 520 O O . GLU A 1 72 ? 11.574 0.544 -21.848 1.00 79.31 72 GLU A O 1
ATOM 525 N N . LEU A 1 73 ? 11.011 0.899 -19.701 1.00 85.81 73 LEU A N 1
ATOM 526 C CA . LEU A 1 73 ? 11.049 -0.492 -19.260 1.00 85.81 73 LEU A CA 1
ATOM 527 C C . LEU A 1 73 ? 9.635 -1.058 -19.163 1.00 85.81 73 LEU A C 1
ATOM 529 O O . LEU A 1 73 ? 8.718 -0.382 -18.707 1.00 85.81 73 LEU A O 1
ATOM 533 N N . GLY A 1 74 ? 9.465 -2.335 -19.508 1.00 91.06 74 GLY A N 1
ATOM 534 C CA . GLY A 1 74 ? 8.218 -3.048 -19.227 1.00 91.06 74 GLY A CA 1
ATOM 535 C C . GLY A 1 74 ? 7.965 -3.194 -17.721 1.00 91.06 74 GLY A C 1
ATOM 536 O O . GLY A 1 74 ? 8.880 -3.068 -16.906 1.00 91.06 74 GLY A O 1
ATOM 537 N N . VAL A 1 75 ? 6.725 -3.509 -17.341 1.00 93.00 75 VAL A N 1
ATOM 538 C CA . VAL A 1 75 ? 6.289 -3.634 -15.934 1.00 93.00 75 VAL A CA 1
ATOM 539 C C . VAL A 1 75 ? 7.186 -4.573 -15.118 1.00 93.00 75 VAL A C 1
ATOM 541 O O . VAL A 1 75 ? 7.696 -4.186 -14.069 1.00 93.00 75 VAL A O 1
ATOM 544 N N . ALA A 1 76 ? 7.437 -5.788 -15.614 1.00 94.81 76 ALA A N 1
ATOM 545 C CA . ALA A 1 76 ? 8.243 -6.777 -14.898 1.00 94.8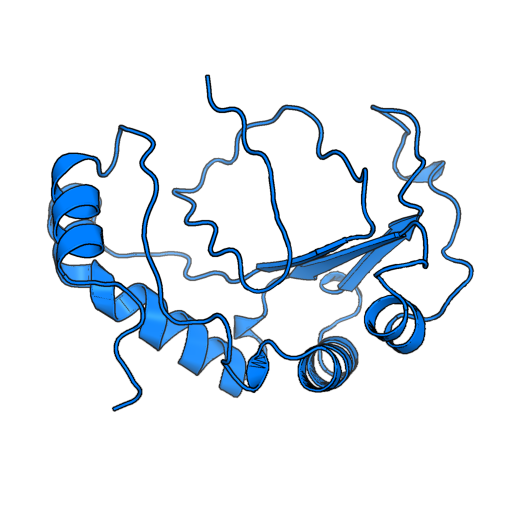1 76 ALA A CA 1
ATOM 546 C C . ALA A 1 76 ? 9.683 -6.299 -14.647 1.00 94.81 76 ALA A C 1
ATOM 548 O O . ALA A 1 76 ? 10.218 -6.482 -13.554 1.00 94.81 76 ALA A O 1
ATOM 549 N N . GLU A 1 77 ? 10.292 -5.658 -15.646 1.00 94.25 77 GLU A N 1
ATOM 550 C CA . GLU A 1 77 ? 11.656 -5.139 -15.542 1.00 94.25 77 GLU A CA 1
ATOM 551 C C . GLU A 1 77 ? 11.712 -3.921 -14.616 1.00 94.25 77 GLU A C 1
ATOM 553 O O . GLU A 1 77 ? 12.599 -3.832 -13.768 1.00 94.25 77 GLU A O 1
ATOM 558 N N . THR A 1 78 ? 10.715 -3.034 -14.695 1.00 94.31 78 THR A N 1
ATOM 559 C CA . THR A 1 78 ? 10.560 -1.891 -13.784 1.00 94.31 78 THR A CA 1
ATOM 560 C C . THR A 1 78 ? 10.497 -2.343 -12.322 1.00 94.31 78 THR A C 1
ATOM 562 O O . THR A 1 78 ? 11.173 -1.764 -11.475 1.00 94.31 78 THR A O 1
ATOM 565 N N . ILE A 1 79 ? 9.735 -3.398 -12.007 1.00 95.50 79 ILE A N 1
ATOM 566 C CA . ILE A 1 79 ? 9.634 -3.936 -10.638 1.00 95.50 79 ILE A CA 1
ATOM 567 C C . ILE A 1 79 ? 10.981 -4.479 -10.158 1.00 95.50 79 ILE A C 1
ATOM 569 O O . ILE A 1 79 ? 11.431 -4.147 -9.061 1.00 95.50 79 ILE A O 1
ATOM 573 N N . ARG A 1 80 ? 11.636 -5.312 -10.977 1.00 95.38 80 ARG A N 1
ATOM 574 C CA . ARG A 1 80 ? 12.910 -5.962 -10.625 1.00 95.38 80 ARG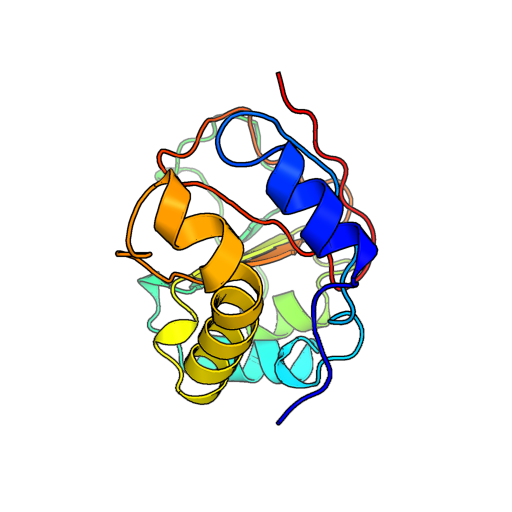 A CA 1
ATOM 575 C C . ARG A 1 80 ? 14.042 -4.961 -10.427 1.00 95.38 80 ARG A C 1
ATOM 577 O O . ARG A 1 80 ? 14.887 -5.162 -9.560 1.00 95.38 80 ARG A O 1
ATOM 584 N N . SER A 1 81 ? 14.036 -3.885 -11.207 1.00 94.19 81 SER A N 1
ATOM 585 C CA . SER A 1 81 ? 15.070 -2.850 -11.207 1.00 94.19 81 SER A CA 1
ATOM 586 C C . SER A 1 81 ? 14.677 -1.587 -10.434 1.00 94.19 81 SER A C 1
ATOM 588 O O . SER A 1 81 ? 15.387 -0.585 -10.523 1.00 94.19 81 SER A O 1
ATOM 590 N N . ILE A 1 82 ? 13.587 -1.605 -9.650 1.00 94.25 82 ILE A N 1
ATOM 591 C CA . ILE A 1 82 ? 13.000 -0.383 -9.072 1.00 94.25 82 ILE A CA 1
ATOM 592 C C . ILE A 1 82 ? 13.991 0.448 -8.247 1.00 94.25 82 ILE A C 1
ATOM 594 O O . ILE A 1 82 ? 13.879 1.668 -8.194 1.00 94.25 82 ILE A O 1
ATOM 598 N N . GLU A 1 83 ? 15.011 -0.161 -7.647 1.00 93.00 83 GLU A N 1
ATOM 599 C CA . GLU A 1 83 ? 16.046 0.565 -6.900 1.00 93.00 83 GLU A CA 1
ATOM 600 C C . GLU A 1 83 ? 16.821 1.579 -7.763 1.00 93.00 83 GLU A C 1
ATOM 602 O O . GLU A 1 83 ? 17.315 2.582 -7.244 1.00 93.00 83 GLU A O 1
ATOM 607 N N . HIS A 1 84 ? 16.888 1.354 -9.079 1.00 92.75 84 HIS A N 1
ATOM 608 C CA . HIS A 1 84 ? 17.662 2.152 -10.033 1.00 92.75 84 HIS A CA 1
ATOM 609 C C . HIS A 1 84 ? 16.865 2.611 -11.263 1.00 92.75 84 HIS A C 1
ATOM 611 O O . HIS A 1 84 ? 17.357 3.458 -12.004 1.00 92.75 84 HIS A O 1
ATOM 617 N N . ALA A 1 85 ? 15.642 2.110 -11.463 1.00 90.94 85 ALA A N 1
ATOM 618 C CA . ALA A 1 85 ? 14.809 2.403 -12.633 1.00 90.94 85 ALA A CA 1
ATOM 619 C C . ALA A 1 85 ? 14.462 3.893 -12.796 1.00 90.94 85 ALA A C 1
ATOM 621 O O . ALA A 1 85 ? 14.105 4.333 -13.885 1.00 90.94 85 ALA A O 1
ATOM 622 N N . GLY A 1 86 ? 14.527 4.677 -11.715 1.00 90.62 86 GLY A N 1
ATOM 623 C CA . GLY A 1 86 ? 14.076 6.064 -11.723 1.00 90.62 86 GLY A CA 1
ATOM 624 C C . GLY A 1 86 ? 12.588 6.167 -12.054 1.00 90.62 86 GLY A C 1
ATOM 625 O O . GLY A 1 86 ? 12.201 7.081 -12.773 1.00 90.62 86 GLY A O 1
ATOM 626 N N . ALA A 1 87 ? 11.781 5.230 -11.553 1.00 92.00 87 ALA A N 1
ATOM 627 C CA . ALA A 1 87 ? 10.367 5.054 -11.864 1.00 92.00 87 ALA A CA 1
ATOM 628 C C . ALA A 1 87 ? 9.542 4.822 -10.590 1.00 92.00 87 ALA A C 1
ATOM 630 O O . ALA A 1 87 ? 10.077 4.545 -9.513 1.00 92.00 87 ALA A O 1
ATOM 631 N N . TRP A 1 88 ? 8.224 4.914 -10.713 1.00 92.81 88 TRP A N 1
ATOM 632 C CA . TRP A 1 88 ? 7.289 4.436 -9.703 1.00 92.81 88 TRP A CA 1
ATOM 633 C C . TRP A 1 88 ? 6.159 3.658 -10.357 1.00 92.81 88 TRP A C 1
ATOM 635 O O . TRP A 1 88 ? 5.859 3.825 -11.537 1.00 92.81 88 TRP A O 1
ATOM 645 N N . MET A 1 89 ? 5.539 2.800 -9.562 1.00 94.38 89 MET A N 1
ATOM 646 C CA . MET A 1 89 ? 4.434 1.958 -9.961 1.00 94.38 89 MET A CA 1
ATOM 647 C C . MET A 1 89 ? 3.437 1.810 -8.815 1.00 94.38 89 MET A C 1
ATOM 649 O O . MET A 1 89 ? 3.813 1.779 -7.638 1.00 94.38 89 MET A O 1
ATOM 653 N N . VAL A 1 90 ? 2.167 1.686 -9.181 1.00 96.19 90 VAL A N 1
ATOM 654 C CA . VAL A 1 90 ? 1.066 1.332 -8.295 1.00 96.19 90 VAL A CA 1
ATOM 655 C C . VAL A 1 90 ? 0.322 0.139 -8.881 1.00 96.19 90 VAL A C 1
ATOM 657 O O . VAL A 1 90 ? -0.155 0.193 -10.014 1.00 96.19 90 VAL A O 1
ATOM 660 N N . LEU A 1 91 ? 0.196 -0.923 -8.086 1.00 98.31 91 LEU A N 1
ATOM 661 C CA . LEU A 1 91 ? -0.732 -2.024 -8.340 1.00 98.31 91 LEU A CA 1
ATOM 662 C C . LEU A 1 91 ? -1.996 -1.749 -7.530 1.00 98.31 91 LEU A C 1
ATOM 664 O O . LEU A 1 91 ? -1.955 -1.755 -6.299 1.00 98.31 91 LEU A O 1
ATOM 668 N N . LYS A 1 92 ? -3.091 -1.433 -8.213 1.00 97.94 92 LYS A N 1
ATOM 669 C CA . LYS A 1 92 ? -4.367 -1.036 -7.612 1.00 97.94 92 LYS A CA 1
ATOM 670 C C . LYS A 1 92 ? -5.281 -2.246 -7.485 1.00 97.94 92 LYS A C 1
ATOM 672 O O . LYS A 1 92 ? -5.204 -3.162 -8.298 1.00 97.94 92 LYS A O 1
ATOM 677 N N . ARG A 1 93 ? -6.201 -2.206 -6.518 1.00 97.31 93 ARG A N 1
ATOM 678 C CA . ARG A 1 93 ? -7.286 -3.194 -6.397 1.00 97.31 93 ARG A CA 1
ATOM 679 C C . ARG A 1 93 ? -6.762 -4.634 -6.362 1.00 97.31 93 ARG A C 1
ATOM 681 O O . ARG A 1 93 ? -7.276 -5.519 -7.053 1.00 97.31 93 ARG A O 1
ATOM 688 N N . ILE A 1 94 ? -5.696 -4.859 -5.591 1.00 98.12 94 ILE A N 1
ATOM 689 C CA . ILE A 1 94 ? -5.000 -6.154 -5.543 1.00 98.12 94 ILE A CA 1
ATOM 690 C C . ILE A 1 94 ? -5.912 -7.286 -5.063 1.00 98.12 94 ILE A C 1
ATOM 692 O O . ILE A 1 94 ? -5.664 -8.440 -5.384 1.00 98.12 94 ILE A O 1
ATOM 696 N N . GLU A 1 95 ? -6.998 -6.971 -4.354 1.00 97.62 95 GLU A N 1
ATOM 697 C CA . GLU A 1 95 ? -8.016 -7.936 -3.937 1.00 97.62 95 GLU A CA 1
ATOM 698 C C . GLU A 1 95 ? -8.795 -8.569 -5.102 1.00 97.62 95 GLU A C 1
ATOM 700 O O . GLU A 1 95 ? -9.538 -9.524 -4.903 1.00 97.62 95 GLU A O 1
ATOM 705 N N . SER A 1 96 ? -8.614 -8.086 -6.333 1.00 96.56 96 SER A N 1
ATOM 706 C CA . SER A 1 96 ? -9.063 -8.809 -7.529 1.00 96.56 96 SER A CA 1
ATOM 707 C C . SER A 1 96 ? -8.297 -10.123 -7.754 1.00 96.56 96 SER A C 1
ATOM 709 O O . SER A 1 96 ? -8.821 -11.027 -8.406 1.00 96.56 96 SER A O 1
ATOM 711 N N . HIS A 1 97 ? -7.095 -10.270 -7.181 1.00 98.00 97 HIS A N 1
ATOM 712 C CA . HIS A 1 97 ? -6.352 -11.526 -7.150 1.00 98.00 97 HIS A CA 1
ATOM 713 C C . HIS A 1 97 ? -6.655 -12.304 -5.851 1.00 98.00 97 HIS A C 1
ATOM 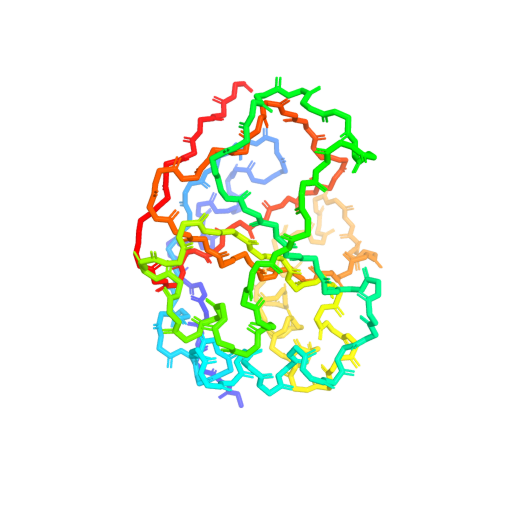715 O O . HIS A 1 97 ? -6.448 -11.755 -4.765 1.00 98.00 97 HIS A O 1
ATOM 721 N N . PRO A 1 98 ? -7.056 -13.594 -5.907 1.00 97.69 98 PRO A N 1
ATOM 722 C CA . PRO A 1 98 ? -7.520 -14.348 -4.733 1.00 97.69 98 PRO A CA 1
ATOM 723 C C . PRO A 1 98 ? -6.550 -14.363 -3.544 1.00 97.69 98 PRO A C 1
ATOM 725 O O . PRO A 1 98 ? -6.955 -14.095 -2.414 1.00 97.69 98 PRO A O 1
ATOM 728 N N . ASP A 1 99 ? -5.261 -14.610 -3.792 1.00 97.75 99 ASP A N 1
ATOM 729 C CA . ASP A 1 99 ? -4.257 -14.667 -2.717 1.00 97.75 99 ASP A CA 1
ATOM 730 C C . ASP A 1 99 ? -4.068 -13.311 -2.017 1.00 97.75 99 ASP A C 1
ATOM 732 O O . ASP A 1 99 ? -3.854 -13.241 -0.805 1.00 97.75 99 ASP A O 1
ATOM 736 N N . TYR A 1 100 ? -4.188 -12.213 -2.767 1.00 98.12 100 TYR A N 1
ATOM 737 C CA . TYR A 1 100 ? -4.067 -10.861 -2.228 1.00 98.12 100 TYR A CA 1
ATOM 738 C C . TYR A 1 100 ? -5.366 -10.395 -1.567 1.00 98.12 100 TYR A C 1
ATOM 740 O O . TYR A 1 100 ? -5.298 -9.656 -0.588 1.00 98.12 100 TYR A O 1
ATOM 748 N N . ALA A 1 101 ? -6.528 -10.869 -2.026 1.00 97.88 101 ALA A N 1
ATOM 749 C CA . ALA A 1 101 ? -7.799 -10.694 -1.326 1.00 97.88 101 ALA A CA 1
ATOM 750 C C . ALA A 1 101 ? -7.735 -11.327 0.067 1.00 97.88 101 ALA A C 1
ATOM 752 O O . ALA A 1 101 ? -8.026 -10.672 1.063 1.00 97.88 101 ALA A O 1
ATOM 753 N N . GLN A 1 102 ? -7.249 -12.570 0.148 1.00 97.31 102 GLN A N 1
ATOM 754 C CA . GLN A 1 102 ? -7.070 -13.262 1.419 1.00 97.31 102 GLN A CA 1
ATOM 755 C C . GLN A 1 102 ? -6.079 -12.534 2.337 1.00 97.31 102 GLN A C 1
ATOM 757 O O . GLN A 1 102 ? -6.321 -12.429 3.540 1.00 97.31 102 GLN A O 1
ATOM 762 N N . LEU A 1 103 ? -4.970 -12.026 1.787 1.00 97.31 103 LEU A N 1
ATOM 763 C CA . LEU A 1 103 ? -4.007 -11.228 2.547 1.00 97.31 103 LEU A CA 1
ATOM 764 C C . LEU A 1 103 ? -4.645 -9.943 3.090 1.00 97.31 103 LEU A C 1
ATOM 766 O O . LEU A 1 103 ? -4.508 -9.646 4.276 1.00 97.31 103 LEU A O 1
ATOM 770 N N . LEU A 1 104 ? -5.344 -9.190 2.238 1.00 97.75 104 LEU A N 1
ATOM 771 C CA . LEU A 1 104 ? -6.023 -7.957 2.623 1.00 97.75 104 LEU A CA 1
ATOM 772 C C . LEU A 1 104 ? -7.061 -8.217 3.716 1.00 97.75 104 LEU A C 1
ATOM 774 O O . LEU A 1 104 ? -7.109 -7.489 4.710 1.00 97.75 104 LEU A O 1
ATOM 778 N N . ASP A 1 105 ? -7.856 -9.273 3.559 1.00 97.19 105 ASP A N 1
ATOM 779 C CA . ASP A 1 105 ? -8.872 -9.627 4.536 1.00 97.19 105 ASP A CA 1
ATOM 780 C C . ASP A 1 105 ? -8.253 -10.010 5.876 1.00 97.19 105 ASP A C 1
ATOM 782 O O . ASP A 1 105 ? -8.667 -9.470 6.899 1.00 97.19 105 ASP A O 1
ATOM 786 N N . ALA A 1 106 ? -7.192 -10.820 5.871 1.00 96.19 106 ALA A N 1
ATOM 787 C CA . ALA A 1 106 ? -6.462 -11.169 7.084 1.00 96.19 106 ALA A CA 1
ATOM 788 C C . ALA A 1 106 ? -5.896 -9.935 7.812 1.00 96.19 106 ALA A C 1
ATOM 790 O O . ALA A 1 106 ? -5.985 -9.858 9.035 1.00 96.19 106 ALA A O 1
ATOM 791 N N . ILE A 1 107 ? -5.353 -8.955 7.079 1.00 97.00 107 ILE A N 1
ATOM 792 C CA . ILE A 1 107 ? -4.825 -7.709 7.662 1.00 97.00 107 ILE A CA 1
ATOM 793 C C . ILE A 1 107 ? -5.949 -6.888 8.303 1.00 97.00 107 ILE A C 1
ATOM 795 O O . ILE A 1 107 ? -5.827 -6.439 9.442 1.00 97.00 107 ILE A O 1
ATOM 799 N N . LEU A 1 108 ? -7.039 -6.660 7.571 1.00 97.31 108 LEU A N 1
ATOM 800 C CA . LEU A 1 108 ? -8.128 -5.792 8.016 1.00 97.31 108 LEU A CA 1
ATOM 801 C C . LEU A 1 108 ? -8.985 -6.443 9.118 1.00 97.31 108 LEU A C 1
ATOM 803 O O . LEU A 1 108 ? -9.471 -5.748 10.011 1.00 97.31 108 LEU A O 1
ATOM 807 N N . ASP A 1 109 ? -9.128 -7.769 9.122 1.00 96.94 109 ASP A N 1
ATOM 808 C CA . ASP A 1 109 ? -9.870 -8.483 10.167 1.00 96.94 109 ASP A CA 1
ATOM 809 C C . ASP A 1 109 ? -9.202 -8.367 11.545 1.00 96.94 109 ASP A C 1
ATOM 811 O O . ASP A 1 109 ? -9.906 -8.310 12.555 1.00 96.94 109 ASP A O 1
ATOM 815 N N . GLU A 1 110 ? -7.872 -8.230 11.615 1.00 97.31 110 GLU A N 1
ATOM 816 C CA . GLU A 1 110 ? -7.161 -8.015 12.886 1.00 97.31 110 GLU A CA 1
ATOM 817 C C . GLU A 1 110 ? -7.572 -6.731 13.612 1.00 97.31 110 GLU A C 1
ATOM 819 O O . GLU A 1 110 ? -7.439 -6.647 14.833 1.00 97.31 110 GLU A O 1
ATOM 824 N N . ILE A 1 111 ? -8.070 -5.733 12.881 1.00 96.81 111 ILE A N 1
ATOM 825 C CA . ILE A 1 111 ? -8.461 -4.431 13.434 1.00 96.81 111 ILE A CA 1
ATOM 826 C C . ILE A 1 111 ? -9.976 -4.213 13.419 1.00 96.81 111 ILE A C 1
ATOM 828 O O . ILE A 1 111 ? -10.458 -3.192 13.915 1.00 96.81 111 ILE A O 1
ATOM 832 N N . ALA A 1 112 ? -10.754 -5.168 12.904 1.00 97.25 112 ALA A N 1
ATOM 833 C CA . ALA A 1 112 ? -12.201 -5.033 12.758 1.00 97.25 112 ALA A CA 1
ATOM 834 C C . ALA A 1 112 ? -12.908 -4.757 14.096 1.00 97.25 112 ALA A C 1
ATOM 836 O O . ALA A 1 112 ? -13.846 -3.957 14.139 1.00 97.25 112 ALA A O 1
ATOM 837 N N . ALA A 1 113 ? -12.433 -5.350 15.196 1.00 97.25 113 ALA A N 1
ATOM 838 C CA . ALA A 1 113 ? -12.972 -5.123 16.540 1.00 97.25 113 ALA A CA 1
ATOM 839 C C . ALA A 1 113 ? -12.725 -3.694 17.067 1.00 97.25 113 ALA A C 1
ATOM 841 O O . ALA A 1 113 ? -13.467 -3.212 17.921 1.00 97.25 113 ALA A O 1
ATOM 842 N N . ILE A 1 114 ? -11.706 -3.003 16.548 1.00 97.56 114 ILE A N 1
ATOM 843 C CA . ILE A 1 114 ? -11.405 -1.606 16.878 1.00 97.56 114 ILE A CA 1
ATOM 844 C C . ILE A 1 114 ? -12.235 -0.668 15.996 1.00 97.56 114 ILE A C 1
ATOM 846 O O . ILE A 1 114 ? -12.825 0.294 16.494 1.00 97.56 114 ILE A O 1
ATOM 850 N N . VAL A 1 115 ? -12.295 -0.961 14.697 1.00 97.31 115 VAL A N 1
ATOM 851 C CA . VAL A 1 115 ? -12.919 -0.111 13.675 1.00 97.31 115 VAL A CA 1
ATOM 852 C C . VAL A 1 115 ? -14.446 -0.144 13.757 1.00 97.31 115 VAL A C 1
ATOM 854 O O . VAL A 1 115 ? -15.083 0.904 13.878 1.00 97.31 115 VAL A O 1
ATOM 857 N N . THR A 1 116 ? -15.038 -1.342 13.765 1.00 97.69 116 THR A N 1
ATOM 858 C CA . THR A 1 116 ? -16.492 -1.533 13.606 1.00 97.69 116 THR A CA 1
ATOM 859 C C . THR A 1 116 ? -17.333 -0.756 14.624 1.00 97.69 116 THR A C 1
ATOM 861 O O . THR A 1 116 ? -18.300 -0.114 14.214 1.00 97.69 116 THR A O 1
ATOM 864 N N . PRO A 1 117 ? -16.988 -0.726 15.928 1.00 97.69 117 PRO A N 1
ATOM 865 C CA . PRO A 1 117 ? -17.766 0.028 16.912 1.00 97.69 117 PRO A CA 1
ATOM 866 C C . PRO A 1 117 ? -17.683 1.556 16.761 1.00 97.69 117 PRO A C 1
ATOM 868 O O . PRO A 1 117 ? -18.493 2.257 17.360 1.00 97.69 117 PRO A O 1
ATOM 871 N N . ARG A 1 118 ? -16.696 2.083 16.019 1.00 96.75 118 ARG A N 1
ATOM 872 C CA . ARG A 1 118 ? -16.417 3.527 15.908 1.00 96.75 118 ARG A CA 1
ATOM 873 C C . ARG A 1 118 ? -16.960 4.135 14.617 1.00 96.75 118 ARG A C 1
ATOM 875 O O . ARG A 1 118 ? -17.521 5.223 14.654 1.00 96.75 118 ARG A O 1
ATOM 882 N N . THR A 1 119 ? -16.795 3.446 13.490 1.00 96.06 119 THR A N 1
ATOM 883 C CA . THR A 1 119 ? -17.160 3.959 12.152 1.00 96.06 119 THR A CA 1
ATOM 884 C C . THR A 1 119 ? -18.044 3.002 11.350 1.00 96.06 119 THR A C 1
ATOM 886 O O . THR A 1 119 ? -18.449 3.330 10.237 1.00 96.06 119 THR A O 1
ATOM 889 N N . GLY A 1 120 ? -18.408 1.848 11.919 1.00 96.44 120 GLY A N 1
ATOM 890 C CA . GLY A 1 120 ? -19.217 0.829 11.255 1.00 96.44 120 GLY A CA 1
ATOM 891 C C . GLY A 1 120 ? -18.392 -0.160 10.430 1.00 96.44 120 GLY A C 1
ATOM 892 O O . GLY A 1 120 ? -17.170 -0.244 10.542 1.00 96.44 120 GLY A O 1
ATOM 893 N N . ALA A 1 121 ? -19.081 -0.965 9.621 1.00 95.62 121 ALA A N 1
ATOM 894 C CA . ALA A 1 121 ? -18.437 -1.984 8.799 1.00 95.62 121 ALA A CA 1
ATOM 895 C C . ALA A 1 121 ? -17.502 -1.363 7.745 1.00 95.62 121 ALA A C 1
ATOM 897 O O . ALA A 1 121 ? -17.826 -0.347 7.130 1.00 95.62 121 ALA A O 1
ATOM 898 N N . MET A 1 122 ? -16.373 -2.022 7.474 1.00 95.56 122 MET A N 1
ATOM 899 C CA . MET A 1 122 ? -15.491 -1.663 6.360 1.00 95.56 122 MET A CA 1
ATOM 900 C C . MET A 1 122 ? -16.176 -2.010 5.030 1.00 95.56 122 MET A C 1
ATOM 902 O O . MET A 1 122 ? -16.218 -3.172 4.635 1.00 95.56 122 MET A O 1
ATOM 906 N N . LEU A 1 123 ? -16.738 -1.001 4.357 1.00 91.56 123 LEU A N 1
ATOM 907 C CA . LEU A 1 123 ? -17.536 -1.185 3.135 1.00 91.56 123 LEU A CA 1
ATOM 908 C C . LEU A 1 123 ? -16.687 -1.473 1.891 1.00 91.56 123 LEU A C 1
ATOM 910 O O . LEU A 1 123 ? -17.090 -2.246 1.027 1.00 91.56 123 LEU A O 1
ATOM 914 N N . ARG A 1 124 ? -15.526 -0.820 1.791 1.00 91.69 124 ARG A N 1
ATOM 915 C CA . ARG A 1 124 ? -14.604 -0.899 0.654 1.00 91.69 124 ARG A CA 1
ATOM 916 C C . ARG A 1 124 ? -13.234 -1.337 1.162 1.00 91.69 124 ARG A C 1
ATOM 918 O O . ARG A 1 124 ? -12.419 -0.508 1.552 1.00 91.69 124 ARG A O 1
ATOM 925 N N . ARG A 1 125 ? -13.028 -2.653 1.230 1.00 95.94 125 ARG A N 1
ATOM 926 C CA . ARG A 1 125 ? -11.739 -3.266 1.575 1.00 95.94 125 ARG A CA 1
ATOM 927 C C . ARG A 1 125 ? -10.904 -3.291 0.300 1.00 95.94 125 ARG A C 1
ATOM 929 O O . ARG A 1 125 ? -11.168 -4.095 -0.585 1.00 95.94 125 ARG A O 1
ATOM 936 N N . GLU A 1 126 ? -9.959 -2.366 0.184 1.00 97.06 126 GLU A N 1
ATOM 937 C CA . GLU A 1 126 ? -9.176 -2.166 -1.039 1.00 97.06 126 GLU A CA 1
ATOM 938 C C . GLU A 1 126 ? -7.684 -2.175 -0.719 1.00 97.06 126 GLU A C 1
ATOM 940 O O . GLU A 1 126 ? -7.258 -1.619 0.295 1.00 97.06 126 GLU A O 1
ATOM 945 N N . GLY A 1 127 ? -6.890 -2.809 -1.582 1.00 97.56 127 GLY A N 1
ATOM 946 C CA . GLY A 1 127 ? -5.442 -2.878 -1.419 1.00 97.56 127 GLY A CA 1
ATOM 947 C C . GLY A 1 127 ? -4.690 -2.253 -2.590 1.00 97.56 127 GLY A C 1
ATOM 948 O O . GLY A 1 127 ? -5.036 -2.451 -3.757 1.00 97.56 127 GLY A O 1
ATOM 949 N N . PHE A 1 128 ? -3.633 -1.511 -2.261 1.00 98.19 128 PHE A N 1
ATOM 950 C CA . PHE A 1 128 ? -2.740 -0.860 -3.215 1.00 98.19 128 PHE A CA 1
ATOM 951 C C . PHE A 1 128 ? -1.289 -1.164 -2.840 1.00 98.19 128 PHE A C 1
ATOM 953 O O . PHE A 1 128 ? -0.921 -1.089 -1.667 1.00 98.19 128 PHE A O 1
ATOM 960 N N . ILE A 1 129 ? -0.455 -1.483 -3.831 1.00 98.25 129 ILE A N 1
ATOM 961 C CA . ILE A 1 129 ? 0.983 -1.708 -3.637 1.00 98.25 129 ILE A CA 1
ATOM 962 C C . ILE A 1 129 ? 1.752 -0.634 -4.391 1.00 98.25 129 ILE A C 1
ATOM 964 O O . ILE A 1 129 ? 1.674 -0.550 -5.614 1.00 98.25 129 ILE A O 1
ATOM 968 N N . PHE A 1 130 ? 2.512 0.166 -3.648 1.00 97.06 130 PHE A N 1
ATOM 969 C CA . PHE A 1 130 ? 3.365 1.221 -4.183 1.00 97.06 130 PHE A CA 1
ATOM 970 C C . PHE A 1 130 ? 4.810 0.728 -4.257 1.00 97.06 130 PHE A C 1
ATOM 972 O O . PHE A 1 130 ? 5.379 0.304 -3.251 1.00 97.06 130 PHE A O 1
ATOM 979 N N . ILE A 1 131 ? 5.414 0.818 -5.440 1.00 96.69 131 ILE A N 1
ATOM 980 C CA . ILE A 1 131 ? 6.796 0.407 -5.705 1.00 96.69 131 ILE A CA 1
ATOM 981 C C . ILE A 1 131 ? 7.503 1.589 -6.363 1.00 96.69 131 ILE A C 1
ATOM 983 O O . ILE A 1 131 ? 7.080 2.038 -7.421 1.00 96.69 131 ILE A O 1
ATOM 987 N N . SER A 1 132 ? 8.536 2.155 -5.739 1.00 95.31 132 SER A N 1
ATOM 988 C CA . SER A 1 132 ? 9.141 3.403 -6.228 1.00 95.31 132 SER A CA 1
ATOM 989 C C . SER A 1 132 ? 10.648 3.457 -6.048 1.00 95.31 132 SER A C 1
ATOM 991 O O . SER A 1 132 ? 11.157 3.075 -4.993 1.00 95.31 132 SER A O 1
ATOM 993 N N . SER A 1 133 ? 11.342 4.029 -7.031 1.00 94.44 133 SER A N 1
ATOM 994 C CA . SER A 1 133 ? 12.753 4.385 -6.923 1.00 94.44 133 SER A CA 1
ATOM 995 C C . SER A 1 133 ? 12.983 5.469 -5.860 1.00 94.44 133 SER A C 1
ATOM 997 O O . SER A 1 133 ? 12.079 6.277 -5.591 1.00 94.44 133 SER A O 1
ATOM 999 N N . PRO A 1 134 ? 14.195 5.543 -5.277 1.00 92.88 134 PRO A N 1
ATOM 1000 C CA . PRO A 1 134 ? 14.557 6.589 -4.326 1.00 92.88 134 PRO A CA 1
ATOM 1001 C C . PRO A 1 134 ? 14.301 8.002 -4.867 1.00 92.88 134 PRO A C 1
ATOM 1003 O O . PRO A 1 134 ? 14.532 8.286 -6.041 1.00 92.88 134 PRO A O 1
ATOM 1006 N N . GLY A 1 135 ? 13.846 8.901 -3.993 1.00 87.00 135 GLY A N 1
ATOM 1007 C CA . GLY A 1 135 ? 13.575 10.300 -4.342 1.00 87.00 135 GLY A CA 1
ATOM 1008 C C . GLY A 1 135 ? 12.219 10.558 -5.010 1.00 87.00 135 GLY A C 1
ATOM 1009 O O . GLY A 1 135 ? 11.923 11.710 -5.313 1.00 87.00 135 GLY A O 1
ATOM 1010 N N . SER A 1 136 ? 11.384 9.533 -5.208 1.00 87.69 136 SER A N 1
ATOM 1011 C CA . SER A 1 136 ? 10.016 9.707 -5.717 1.00 87.69 136 SER A CA 1
ATOM 1012 C C . SER A 1 136 ? 9.133 10.462 -4.713 1.00 87.69 136 SER A C 1
ATOM 1014 O O . SER A 1 136 ? 9.072 10.098 -3.534 1.00 87.69 136 SER A O 1
ATOM 1016 N N . VAL A 1 137 ? 8.413 11.485 -5.186 1.00 88.44 137 VAL A N 1
ATOM 1017 C CA . VAL A 1 137 ? 7.542 12.343 -4.365 1.00 88.44 137 VAL A CA 1
ATOM 1018 C C . VAL A 1 137 ? 6.100 12.244 -4.846 1.00 88.44 137 VAL A C 1
ATOM 1020 O O . VAL A 1 137 ? 5.813 12.468 -6.018 1.00 88.44 137 VAL A O 1
ATOM 1023 N N . THR A 1 138 ? 5.187 11.959 -3.918 1.00 87.44 138 THR A N 1
ATOM 1024 C CA . THR A 1 138 ? 3.746 12.095 -4.150 1.00 87.44 138 THR A CA 1
ATOM 1025 C C . THR A 1 138 ? 3.329 13.514 -3.747 1.00 87.44 138 THR A C 1
ATOM 1027 O O . THR A 1 138 ? 3.638 13.912 -2.620 1.00 87.44 138 THR A O 1
ATOM 1030 N N . PRO A 1 139 ? 2.672 14.297 -4.626 1.00 86.69 139 PRO A N 1
ATOM 1031 C CA . PRO A 1 139 ? 2.193 15.636 -4.285 1.00 86.69 139 PRO A CA 1
ATOM 1032 C C . PRO A 1 139 ? 1.229 15.631 -3.094 1.00 86.69 139 PRO A C 1
ATOM 1034 O O . PRO A 1 139 ? 0.601 14.616 -2.794 1.00 86.69 139 PRO A O 1
ATOM 1037 N N . PHE A 1 140 ? 1.086 16.778 -2.431 1.00 90.25 140 PHE A N 1
ATOM 1038 C CA . PHE A 1 140 ? 0.121 16.941 -1.345 1.00 90.25 140 PHE A CA 1
ATOM 1039 C C . PHE A 1 140 ? -1.316 16.754 -1.854 1.00 90.25 140 PHE A C 1
ATOM 1041 O O . PHE A 1 140 ? -1.716 17.380 -2.835 1.00 90.25 140 PHE A O 1
ATOM 1048 N N . HIS A 1 141 ? -2.073 15.892 -1.183 1.00 91.75 141 HIS A N 1
ATOM 1049 C CA . HIS A 1 141 ? -3.477 15.591 -1.452 1.00 91.75 141 HIS A CA 1
ATOM 1050 C C . HIS A 1 141 ? -4.126 15.036 -0.176 1.00 91.75 141 HIS A C 1
ATOM 1052 O O . HIS A 1 141 ? -3.446 14.825 0.831 1.00 91.75 141 HIS A O 1
ATOM 1058 N N . PHE A 1 142 ? -5.435 14.803 -0.226 1.00 93.25 142 PHE A N 1
ATOM 1059 C CA . PHE A 1 142 ? -6.159 14.036 0.779 1.00 93.25 142 PHE A CA 1
ATOM 1060 C C . PHE A 1 142 ? -6.985 12.961 0.073 1.00 93.25 142 PHE A C 1
ATOM 1062 O O . PHE A 1 142 ? -7.488 13.196 -1.028 1.00 93.25 142 PHE A O 1
ATOM 1069 N N . ASP A 1 143 ? -7.141 11.819 0.730 1.00 91.56 143 ASP A N 1
ATOM 1070 C 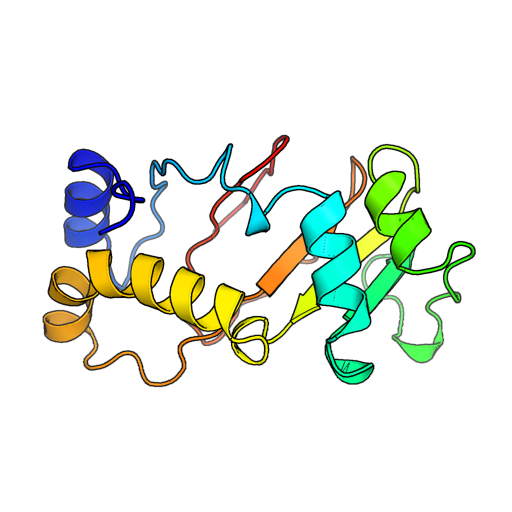CA . ASP A 1 143 ? -8.020 10.746 0.283 1.00 91.56 143 ASP A CA 1
ATOM 1071 C C . ASP A 1 143 ? -9.319 10.773 1.103 1.00 91.56 143 ASP A C 1
ATOM 1073 O O . ASP A 1 143 ? -9.295 11.135 2.285 1.00 91.56 143 ASP A O 1
ATOM 1077 N N . PRO A 1 144 ? -10.470 10.405 0.518 1.00 90.06 144 PRO A N 1
ATOM 1078 C CA . PRO A 1 144 ? -11.722 10.296 1.263 1.00 90.06 144 PRO A CA 1
ATOM 1079 C C . PRO A 1 144 ? -11.790 9.053 2.176 1.00 90.06 144 PRO A C 1
ATOM 1081 O O . PRO A 1 144 ? -12.713 8.939 2.985 1.00 90.06 144 PRO A O 1
ATOM 1084 N N . GLU A 1 145 ? -10.851 8.110 2.057 1.00 91.19 145 GLU A N 1
ATOM 1085 C CA . GLU A 1 145 ? -10.781 6.874 2.842 1.00 91.19 145 GLU A CA 1
ATOM 1086 C C . GLU A 1 145 ? -9.975 7.005 4.151 1.00 91.19 145 GLU A C 1
ATOM 1088 O O . GLU A 1 145 ? -9.124 7.874 4.322 1.00 91.19 145 GLU A O 1
ATOM 1093 N N . HIS A 1 146 ? -10.214 6.087 5.098 1.00 92.38 146 HIS A N 1
ATOM 1094 C CA . HIS A 1 146 ? -9.320 5.892 6.246 1.00 92.38 146 HIS A CA 1
ATOM 1095 C C . HIS A 1 146 ? -8.203 4.929 5.835 1.00 92.38 146 HIS A C 1
ATOM 1097 O O . HIS A 1 146 ? -8.441 3.729 5.700 1.00 92.38 146 HIS A O 1
ATOM 1103 N N . ASN A 1 147 ? -6.995 5.457 5.640 1.00 93.50 147 ASN A N 1
ATOM 1104 C CA . ASN A 1 147 ? -5.873 4.704 5.084 1.00 93.50 147 ASN A CA 1
ATOM 1105 C C . ASN A 1 147 ? -4.910 4.177 6.156 1.00 93.50 147 ASN A C 1
ATOM 1107 O O . ASN A 1 147 ? -4.626 4.839 7.154 1.00 93.50 147 ASN A O 1
ATOM 1111 N N . ILE A 1 148 ? -4.356 2.987 5.907 1.00 95.44 148 ILE A N 1
ATOM 1112 C CA . ILE A 1 148 ? -3.280 2.383 6.700 1.00 95.44 148 ILE A CA 1
ATOM 1113 C C . ILE A 1 148 ? -2.121 2.070 5.753 1.00 95.44 148 ILE A C 1
ATOM 1115 O O . ILE A 1 148 ? -2.212 1.155 4.937 1.00 95.44 148 ILE A O 1
ATOM 1119 N N . LEU A 1 149 ? -1.018 2.815 5.864 1.00 96.62 149 LEU A N 1
ATOM 1120 C CA . LEU A 1 149 ? 0.191 2.553 5.081 1.00 96.62 149 LEU A CA 1
ATOM 1121 C C . LEU A 1 149 ? 1.128 1.594 5.830 1.00 96.62 149 LEU A C 1
ATOM 1123 O O . LEU A 1 149 ? 1.583 1.898 6.933 1.00 96.62 149 LEU A O 1
ATOM 1127 N N . LEU A 1 150 ? 1.456 0.461 5.205 1.00 97.31 150 LEU A N 1
ATOM 1128 C CA . LEU A 1 150 ? 2.336 -0.575 5.757 1.00 97.31 150 LEU A CA 1
ATOM 1129 C C . LEU A 1 150 ? 3.635 -0.648 4.938 1.00 97.31 150 LEU A C 1
ATOM 1131 O O . LEU A 1 150 ? 3.648 -1.164 3.822 1.00 97.31 150 LEU A O 1
ATOM 1135 N N . GLN A 1 151 ? 4.737 -0.119 5.477 1.00 97.50 151 GLN A N 1
ATOM 1136 C CA . GLN A 1 151 ? 6.030 -0.099 4.786 1.00 97.50 151 GLN A CA 1
ATOM 1137 C C . GLN A 1 151 ? 6.703 -1.478 4.840 1.00 97.50 151 GLN A C 1
ATOM 1139 O O . GLN A 1 151 ? 7.115 -1.936 5.902 1.00 97.50 151 GLN A O 1
ATOM 1144 N N . VAL A 1 152 ? 6.874 -2.123 3.684 1.00 96.81 152 VAL A N 1
ATOM 1145 C CA . VAL A 1 152 ? 7.447 -3.482 3.598 1.00 96.81 152 VAL A CA 1
ATOM 1146 C C . VAL A 1 152 ? 8.973 -3.468 3.450 1.00 96.81 152 VAL A C 1
ATOM 1148 O O . VAL A 1 152 ? 9.671 -4.134 4.208 1.00 96.81 152 VAL A O 1
ATOM 1151 N N . ARG A 1 153 ? 9.501 -2.704 2.483 1.00 95.31 153 ARG A N 1
ATOM 1152 C CA . ARG A 1 153 ? 10.935 -2.646 2.143 1.00 95.31 153 ARG A CA 1
ATOM 1153 C C . ARG A 1 153 ? 11.385 -1.204 1.941 1.00 95.31 153 ARG A C 1
ATOM 1155 O O . ARG A 1 153 ? 10.667 -0.419 1.333 1.00 95.31 153 ARG A O 1
ATOM 1162 N N . GLY A 1 154 ? 12.584 -0.860 2.408 1.00 94.75 154 GLY A N 1
ATOM 1163 C CA . GLY A 1 154 ? 13.115 0.505 2.321 1.00 94.75 154 GLY A CA 1
ATOM 1164 C C . GLY A 1 154 ? 12.443 1.465 3.306 1.00 94.75 154 GLY A C 1
ATOM 1165 O O . GLY A 1 154 ? 11.861 1.040 4.303 1.00 94.75 154 GLY A O 1
ATOM 1166 N N . THR A 1 155 ? 12.535 2.767 3.040 1.00 95.06 155 THR A N 1
ATOM 1167 C CA . THR A 1 155 ? 11.992 3.816 3.911 1.00 95.06 155 THR A CA 1
ATOM 1168 C C . THR A 1 155 ? 11.063 4.753 3.145 1.00 95.06 155 THR A C 1
ATOM 1170 O O . THR A 1 155 ? 11.259 5.028 1.961 1.00 95.06 155 THR A O 1
ATOM 1173 N N . LYS A 1 156 ? 10.047 5.267 3.843 1.00 95.19 156 LYS A N 1
ATOM 1174 C CA . LYS A 1 156 ? 9.118 6.279 3.339 1.00 95.19 156 LYS A CA 1
ATOM 1175 C C . LYS A 1 156 ? 8.973 7.373 4.387 1.00 95.19 156 LYS A C 1
ATOM 1177 O O . LYS A 1 156 ? 8.707 7.087 5.552 1.00 95.19 156 LYS A O 1
ATOM 1182 N N . THR A 1 157 ? 9.135 8.618 3.958 1.00 95.88 157 THR A N 1
ATOM 1183 C CA . THR A 1 157 ? 8.801 9.789 4.771 1.00 95.88 157 THR A CA 1
ATOM 1184 C C . THR A 1 157 ? 7.371 10.196 4.453 1.00 95.88 157 THR A C 1
ATOM 1186 O O . THR A 1 157 ? 7.040 10.410 3.287 1.00 95.88 157 THR A O 1
ATOM 1189 N N . MET A 1 158 ? 6.535 10.297 5.484 1.00 94.62 158 MET A N 1
ATOM 1190 C CA . MET A 1 158 ? 5.190 10.857 5.389 1.00 94.62 158 MET A CA 1
ATOM 1191 C C . MET A 1 158 ? 5.113 12.142 6.203 1.00 94.62 158 MET A C 1
ATOM 1193 O O . MET A 1 158 ? 5.575 12.177 7.343 1.00 94.62 158 MET A O 1
ATOM 1197 N N . THR A 1 159 ? 4.487 13.161 5.624 1.00 94.06 159 THR A N 1
ATOM 1198 C CA . THR A 1 159 ? 4.162 14.417 6.301 1.00 94.06 159 THR A CA 1
ATOM 1199 C C . THR A 1 159 ? 2.646 14.557 6.306 1.00 94.06 159 THR A C 1
ATOM 1201 O O . THR A 1 159 ? 2.032 14.534 5.242 1.00 94.06 159 THR A O 1
ATOM 1204 N N . VAL A 1 160 ? 2.058 14.665 7.496 1.00 92.06 160 VAL A N 1
ATOM 1205 C CA . VAL A 1 160 ? 0.610 14.800 7.720 1.00 92.06 160 VAL A CA 1
ATOM 1206 C C . VAL A 1 160 ? 0.365 16.145 8.406 1.00 92.06 160 VAL A C 1
ATOM 1208 O O . VAL A 1 160 ? 1.188 16.551 9.231 1.00 92.06 160 VAL A O 1
ATOM 1211 N N . PHE A 1 161 ? -0.718 16.831 8.036 1.00 88.19 161 PHE A N 1
ATOM 1212 C CA . PHE A 1 161 ? -1.063 18.187 8.477 1.00 88.19 161 PHE A CA 1
ATOM 1213 C C . PHE A 1 161 ? -2.434 18.224 9.143 1.00 88.19 161 PHE A C 1
ATOM 1215 O O . PHE A 1 161 ? -3.297 17.418 8.726 1.00 88.19 161 PHE A O 1
#

Radius of gyration: 16.69 Å; chains: 1; bounding box: 37×38×43 Å

Secondary structure (DSSP, 8-state):
-PPPSB-HHHHHHHHHHTTTS--PPPB-GGG-GGGSHHHHHHHHHHS-GGGEEEEES---TT--GGGSPPPSS-HHHHHHTTTTS-EEEEE--GGGSHHHHHHHHHHHHTTHHHHHHHH-S-S-----EEEE-TT--PPS---SS-------SS-------

pLDDT: mean 92.96, std 7.1, range [45.5, 98.44]